Protein AF-A0A2D4KSB0-F1 (afdb_monomer_lite)

Radius of gyration: 18.36 Å; chains: 1; bounding box: 53×26×55 Å

Organism: NCBI:txid1970185

InterPro domains:
  IPR003653 Ulp1 protease family, C-terminal catalytic domain [PF02902] (53-127)
  IPR003653 Ulp1 protease family, C-terminal catalytic domain [PS50600] (39-137)
  IPR038765 Papain-like cysteine peptidase superfamily [SSF54001] (9-127)

Structure (mmCIF, N/CA/C/O backbone):
data_AF-A0A2D4KSB0-F1
#
_entry.id   AF-A0A2D4KSB0-F1
#
loop_
_atom_site.group_PDB
_atom_site.id
_atom_site.type_symbol
_atom_site.label_atom_id
_atom_site.label_alt_id
_atom_site.label_comp_id
_atom_site.label_asym_id
_atom_site.label_entity_id
_atom_site.label_seq_id
_atom_site.pdbx_PDB_ins_code
_atom_site.Cartn_x
_atom_site.Cartn_y
_atom_site.Cartn_z
_atom_site.occupancy
_atom_site.B_iso_or_equiv
_atom_site.auth_seq_id
_atom_site.auth_comp_id
_atom_site.auth_asym_id
_atom_site.auth_atom_id
_atom_site.pdbx_PDB_model_num
ATOM 1 N N . LYS A 1 1 ? -30.222 8.200 -26.144 1.00 36.47 1 LYS A N 1
ATOM 2 C CA . LYS A 1 1 ? -30.115 6.841 -25.567 1.00 36.47 1 LYS A CA 1
ATOM 3 C C . LYS A 1 1 ? -29.189 6.957 -24.369 1.00 36.47 1 LYS A C 1
ATOM 5 O O . LYS A 1 1 ? -28.065 7.374 -24.579 1.00 36.47 1 LYS A O 1
ATOM 10 N N . THR A 1 2 ? -29.773 6.755 -23.184 1.00 39.28 2 THR A N 1
ATOM 11 C CA . THR A 1 2 ? -29.185 6.378 -21.882 1.00 39.28 2 THR A CA 1
ATOM 12 C C . THR A 1 2 ? -27.828 6.965 -21.479 1.00 39.28 2 THR A C 1
ATOM 14 O O . THR A 1 2 ? -26.790 6.558 -21.977 1.00 39.28 2 THR A O 1
ATOM 17 N N . VAL A 1 3 ? -27.938 7.901 -20.533 1.00 47.75 3 VAL A N 1
ATOM 18 C CA . VAL A 1 3 ? -26.995 8.367 -19.504 1.00 47.75 3 VAL A CA 1
ATOM 19 C C . VAL A 1 3 ? -25.973 7.296 -19.098 1.00 47.75 3 VAL A C 1
ATOM 21 O O . VAL A 1 3 ? -26.381 6.275 -18.552 1.00 47.75 3 VAL A O 1
ATOM 24 N N . ASP A 1 4 ? -24.680 7.548 -19.319 1.00 48.62 4 ASP A N 1
ATOM 25 C CA . ASP A 1 4 ? -23.608 6.818 -18.632 1.00 48.62 4 ASP A CA 1
ATOM 26 C C . ASP A 1 4 ? -23.226 7.617 -17.381 1.00 48.62 4 ASP A C 1
ATOM 28 O O . ASP A 1 4 ? -22.921 8.808 -17.439 1.00 48.62 4 ASP A O 1
ATOM 32 N N . SER A 1 5 ? -23.392 6.939 -16.251 1.00 53.69 5 SER A N 1
ATOM 33 C CA . SER A 1 5 ? -23.358 7.397 -14.866 1.00 53.69 5 SER A CA 1
ATOM 34 C C . SER A 1 5 ? -22.075 8.132 -14.485 1.00 53.69 5 SER A C 1
ATOM 36 O O . SER A 1 5 ? -20.982 7.609 -14.689 1.00 53.69 5 SER A O 1
ATOM 38 N N . GLU A 1 6 ? -22.214 9.291 -13.843 1.00 55.53 6 GLU A N 1
ATOM 39 C CA . GLU A 1 6 ? -21.173 9.837 -12.970 1.00 55.53 6 GLU A CA 1
ATOM 40 C C . GLU A 1 6 ? -20.785 8.755 -11.944 1.00 55.53 6 GLU A C 1
ATOM 42 O O . GLU A 1 6 ? -21.666 8.110 -11.375 1.00 55.53 6 GLU A O 1
ATOM 47 N N . ASP A 1 7 ? -19.486 8.505 -11.762 1.00 60.88 7 ASP A N 1
ATOM 48 C CA . ASP A 1 7 ? -18.945 7.488 -10.853 1.00 60.88 7 ASP A CA 1
ATOM 49 C C . ASP A 1 7 ? -19.426 7.718 -9.405 1.00 60.88 7 ASP A C 1
ATOM 51 O O . ASP A 1 7 ? -18.803 8.441 -8.624 1.00 60.88 7 ASP A O 1
ATOM 55 N N . GLU A 1 8 ? -20.547 7.106 -9.022 1.00 84.56 8 GLU A N 1
ATOM 56 C CA . GLU A 1 8 ? -21.019 7.116 -7.640 1.00 84.56 8 GLU A CA 1
ATOM 57 C C . GLU A 1 8 ? -20.120 6.216 -6.781 1.00 84.56 8 GLU A C 1
ATOM 59 O O . GLU A 1 8 ? -19.946 5.022 -7.047 1.00 84.56 8 GLU A O 1
ATOM 64 N N . PHE A 1 9 ? -19.545 6.781 -5.715 1.00 88.81 9 PHE A N 1
ATOM 65 C CA . PHE A 1 9 ? -18.822 5.992 -4.722 1.00 88.81 9 PHE A CA 1
ATOM 66 C C . PHE A 1 9 ? -19.754 4.934 -4.114 1.00 88.81 9 PHE A C 1
ATOM 68 O O . PHE A 1 9 ? -20.880 5.267 -3.735 1.00 88.81 9 PHE A O 1
ATOM 75 N N . PRO A 1 10 ? -19.299 3.676 -3.953 1.00 91.88 10 PRO A N 1
ATOM 76 C CA . PRO A 1 10 ? -20.116 2.656 -3.318 1.00 91.88 10 PRO A CA 1
ATOM 77 C C . PRO A 1 10 ? -20.451 3.086 -1.886 1.00 91.88 10 PRO A C 1
ATOM 79 O O . PRO A 1 10 ? -19.561 3.390 -1.088 1.00 91.88 10 PRO A O 1
ATOM 82 N N . GLY A 1 11 ? -21.745 3.113 -1.569 1.00 92.25 11 GLY A N 1
ATOM 83 C CA . GLY A 1 11 ? -22.217 3.406 -0.222 1.00 92.25 11 GLY A CA 1
ATOM 84 C C . GLY A 1 11 ? -21.744 2.353 0.781 1.00 92.25 11 GLY A C 1
ATOM 85 O O . GLY A 1 11 ? -21.639 1.168 0.461 1.00 92.25 11 GLY A O 1
ATOM 86 N N . ILE A 1 12 ? -21.477 2.782 2.013 1.00 95.19 12 ILE A N 1
ATOM 87 C CA . ILE A 1 12 ? -21.178 1.880 3.129 1.00 95.19 12 ILE A CA 1
ATOM 88 C C . ILE A 1 12 ? -22.511 1.498 3.780 1.00 95.19 12 ILE A C 1
ATOM 90 O O . ILE A 1 12 ? -23.260 2.374 4.207 1.00 95.19 12 ILE A O 1
ATOM 94 N N . THR A 1 13 ? -22.827 0.203 3.838 1.00 96.81 13 THR A N 1
ATOM 95 C CA . THR A 1 13 ? -24.057 -0.273 4.492 1.00 96.81 13 THR A CA 1
ATOM 96 C C . THR A 1 13 ? -23.951 -0.167 6.016 1.00 96.81 13 THR A C 1
ATOM 98 O O . THR A 1 13 ? -22.855 -0.127 6.577 1.00 96.81 13 THR A O 1
ATOM 101 N N . GLU A 1 14 ? -25.086 -0.186 6.719 1.00 96.69 14 GLU A N 1
ATOM 102 C CA . GLU A 1 14 ? -25.104 -0.161 8.191 1.00 96.69 14 GLU A CA 1
ATOM 103 C C . GLU A 1 14 ? -24.322 -1.331 8.818 1.00 96.69 14 GLU A C 1
ATOM 105 O O . GLU A 1 14 ? -23.677 -1.176 9.859 1.00 96.69 14 GLU A O 1
ATOM 110 N N . GLU A 1 15 ? -24.338 -2.497 8.166 1.00 97.12 15 GLU A N 1
ATOM 111 C CA . GLU A 1 15 ? -23.578 -3.680 8.579 1.00 97.12 15 GLU A CA 1
ATOM 112 C C . GLU A 1 15 ? -22.069 -3.441 8.456 1.00 97.12 15 GLU A C 1
ATOM 114 O O . GLU A 1 15 ? -21.333 -3.635 9.428 1.00 97.12 15 GLU A O 1
ATOM 119 N N . MET A 1 16 ? -21.618 -2.917 7.310 1.00 96.75 16 MET A N 1
ATOM 120 C CA . MET A 1 16 ? -20.214 -2.559 7.084 1.00 96.75 16 MET A CA 1
ATOM 121 C C . MET A 1 16 ? -19.748 -1.479 8.067 1.00 96.75 16 MET A C 1
ATOM 123 O O . MET A 1 16 ? -18.665 -1.581 8.645 1.00 96.75 16 MET A O 1
ATOM 127 N N . GLU A 1 17 ? -20.570 -0.457 8.323 1.00 95.81 17 GLU A N 1
ATOM 128 C CA . GLU A 1 17 ? -20.244 0.565 9.318 1.00 95.81 17 GLU A CA 1
ATOM 129 C C . GLU A 1 17 ? -20.070 -0.024 10.718 1.00 95.81 17 GLU A C 1
ATOM 131 O O . GLU A 1 17 ? -19.200 0.416 11.476 1.00 95.81 17 GLU A O 1
ATOM 136 N N . LYS A 1 18 ? -20.909 -0.993 11.094 1.00 96.44 18 LYS A N 1
ATOM 137 C CA . LYS A 1 18 ? -20.826 -1.656 12.395 1.00 96.44 18 LYS A CA 1
ATOM 138 C C . LYS A 1 18 ? -19.517 -2.430 12.526 1.00 96.44 18 LYS A C 1
ATOM 140 O O . LYS A 1 18 ? -18.870 -2.331 13.570 1.00 96.44 18 LYS A O 1
ATOM 145 N N . GLU A 1 19 ? -19.100 -3.141 11.482 1.00 95.94 19 GLU A N 1
ATOM 146 C CA . GLU A 1 19 ? -17.809 -3.836 11.441 1.00 95.94 19 GLU A CA 1
ATOM 147 C C . GLU A 1 19 ? -16.635 -2.861 11.566 1.00 95.94 19 GLU A C 1
ATOM 149 O O . GLU A 1 19 ? -15.796 -3.023 12.457 1.00 95.94 19 GLU A O 1
ATOM 154 N N . ILE A 1 20 ? -16.634 -1.786 10.769 1.00 95.44 20 ILE A N 1
ATOM 155 C CA . ILE A 1 20 ? -15.616 -0.725 10.823 1.00 95.44 20 ILE A CA 1
ATOM 156 C C . ILE A 1 20 ? -15.543 -0.123 12.235 1.00 95.44 20 ILE A C 1
ATOM 158 O O . ILE A 1 20 ? -14.466 -0.009 12.826 1.00 95.44 20 ILE A O 1
ATOM 162 N N . LYS A 1 21 ? -16.691 0.218 12.834 1.00 94.62 21 LYS A N 1
ATOM 163 C CA . LYS A 1 21 ? -16.760 0.765 14.199 1.00 94.62 21 LYS A CA 1
ATOM 164 C C . LYS A 1 21 ? -16.222 -0.222 15.238 1.00 94.62 21 LYS A C 1
ATOM 166 O O . LYS A 1 21 ? -15.609 0.219 16.207 1.00 94.62 21 LYS A O 1
ATOM 171 N N . ASN A 1 22 ? -16.421 -1.527 15.065 1.00 94.25 22 ASN A N 1
ATOM 172 C CA . ASN A 1 22 ? -15.926 -2.540 16.000 1.00 94.25 22 ASN A CA 1
ATOM 173 C C . ASN A 1 22 ? -14.397 -2.678 15.959 1.00 94.25 22 ASN A C 1
ATOM 175 O O . ASN A 1 22 ? -13.761 -2.781 17.012 1.00 94.25 22 ASN A O 1
ATOM 179 N N . VAL A 1 23 ? -13.787 -2.640 14.771 1.00 94.25 23 VAL A N 1
ATOM 180 C CA . VAL A 1 23 ? -12.324 -2.756 14.638 1.00 94.25 23 VAL A CA 1
ATOM 181 C C . VAL A 1 23 ? -11.588 -1.468 15.034 1.00 94.25 23 VAL A C 1
ATOM 183 O O . VAL A 1 23 ? -10.501 -1.530 15.605 1.00 94.25 23 VAL A O 1
ATOM 186 N N . LEU A 1 24 ? -12.211 -0.296 14.847 1.00 93.00 24 LEU A N 1
ATOM 187 C CA . LEU A 1 24 ? -11.634 1.009 15.215 1.00 93.00 24 LEU A CA 1
ATOM 188 C C . LEU A 1 24 ? -11.802 1.394 16.700 1.00 93.00 24 LEU A C 1
ATOM 190 O O . LEU A 1 24 ? -11.300 2.441 17.137 1.00 93.00 24 LEU A O 1
ATOM 194 N N . ARG A 1 25 ? -12.511 0.581 17.491 1.00 90.38 25 ARG A N 1
ATOM 195 C CA . ARG A 1 25 ? -12.573 0.721 18.954 1.00 90.38 25 ARG A CA 1
ATOM 196 C C . ARG A 1 25 ? -11.268 0.267 19.609 1.00 90.38 25 ARG A C 1
ATOM 198 O O . ARG A 1 25 ? -10.499 -0.516 19.050 1.00 90.38 25 ARG A O 1
ATOM 205 N N . SER A 1 26 ? -11.046 0.756 20.827 1.00 89.25 26 SER A N 1
ATOM 206 C CA . SER A 1 26 ? -9.976 0.265 21.695 1.00 89.25 26 SER A CA 1
ATOM 207 C C . SER A 1 26 ? -10.182 -1.223 21.990 1.00 89.25 26 SER A C 1
ATOM 209 O O . SER A 1 26 ? -11.303 -1.657 22.249 1.00 89.25 26 SER A O 1
ATOM 211 N N . GLY A 1 27 ? -9.100 -1.992 21.956 1.00 93.12 27 GLY A N 1
ATOM 212 C CA . GLY A 1 27 ? -9.094 -3.438 22.159 1.00 93.12 27 GLY A CA 1
ATOM 213 C C . GLY A 1 27 ? -7.660 -3.954 22.252 1.00 93.12 27 GLY A C 1
ATOM 214 O O . GLY A 1 27 ? -6.733 -3.155 22.410 1.00 93.12 27 GLY A O 1
ATOM 215 N N . ASN A 1 28 ? -7.475 -5.270 22.136 1.00 96.25 28 ASN A N 1
ATOM 216 C CA . ASN A 1 28 ? -6.142 -5.862 22.080 1.00 96.25 28 ASN A CA 1
ATOM 217 C C . ASN A 1 28 ? -5.421 -5.399 20.804 1.00 96.25 28 ASN A C 1
ATOM 219 O O . ASN A 1 28 ? -5.883 -5.663 19.700 1.00 96.25 28 ASN A O 1
ATOM 223 N N . GLN A 1 29 ? -4.310 -4.685 20.963 1.00 96.44 29 GLN A N 1
ATOM 224 C CA . GLN A 1 29 ? -3.589 -4.053 19.856 1.00 96.44 29 GLN A CA 1
ATOM 225 C C . GLN A 1 29 ? -2.890 -5.070 18.946 1.00 96.44 29 GLN A C 1
ATOM 227 O O . GLN A 1 29 ? -2.772 -4.814 17.750 1.00 96.44 29 GLN A O 1
ATOM 232 N N . ASP A 1 30 ? -2.522 -6.231 19.491 1.00 96.69 30 ASP A N 1
ATOM 233 C CA . ASP A 1 30 ? -1.834 -7.309 18.771 1.00 96.69 30 ASP A CA 1
ATOM 234 C C . ASP A 1 30 ? -2.811 -8.341 18.177 1.00 96.69 30 ASP A C 1
ATOM 236 O O . ASP A 1 30 ? -2.406 -9.364 17.629 1.00 96.69 30 ASP A O 1
ATOM 240 N N . GLU A 1 31 ? -4.120 -8.099 18.295 1.00 97.50 31 GLU A N 1
ATOM 241 C CA . GLU A 1 31 ? -5.143 -8.926 17.661 1.00 97.50 31 GLU A CA 1
ATOM 242 C C . GLU A 1 31 ? -5.002 -8.867 16.138 1.00 97.50 31 GLU A C 1
ATOM 244 O O . GLU A 1 31 ? -5.077 -7.790 15.543 1.00 97.50 31 GLU A O 1
ATOM 249 N N . VAL A 1 32 ? -4.825 -10.030 15.509 1.00 97.75 32 VAL A N 1
ATOM 250 C CA . VAL A 1 32 ? -4.769 -10.165 14.051 1.00 97.75 32 VAL A CA 1
ATOM 251 C C . VAL A 1 32 ? -6.180 -10.063 13.481 1.00 97.75 32 VAL A C 1
ATOM 253 O O . VAL A 1 32 ? -7.035 -10.892 13.783 1.00 97.75 32 VAL A O 1
ATOM 256 N N . LEU A 1 33 ? -6.413 -9.052 12.645 1.00 97.31 33 LEU A N 1
ATOM 257 C CA . LEU A 1 33 ? -7.703 -8.798 11.998 1.00 97.31 33 LEU A CA 1
ATOM 258 C C . LEU A 1 33 ? -7.742 -9.310 10.555 1.00 97.31 33 LEU A C 1
ATOM 260 O O . LEU A 1 33 ? -8.810 -9.641 10.050 1.00 97.31 33 LEU A O 1
ATOM 264 N N . SER A 1 34 ? -6.591 -9.369 9.882 1.00 97.69 34 SER A N 1
ATOM 265 C CA . SER A 1 34 ? -6.477 -9.896 8.522 1.00 97.69 34 SER A CA 1
ATOM 266 C C . SER A 1 34 ? -5.072 -10.433 8.263 1.00 97.69 34 SER A C 1
ATOM 268 O O . SER A 1 34 ? -4.084 -9.817 8.657 1.00 97.69 34 SER A O 1
ATOM 270 N N . GLU A 1 35 ? -4.976 -11.558 7.559 1.00 98.12 35 GLU A N 1
ATOM 271 C CA . GLU A 1 35 ? -3.712 -12.141 7.114 1.00 98.12 35 GLU A CA 1
ATOM 272 C C . GLU A 1 35 ? -3.818 -12.524 5.635 1.00 98.12 35 GLU A C 1
ATOM 274 O O . GLU A 1 35 ? -4.651 -13.337 5.238 1.00 98.12 35 GLU A O 1
ATOM 279 N N . ALA A 1 36 ? -2.987 -11.904 4.801 1.00 97.44 36 ALA A N 1
ATOM 280 C CA . ALA A 1 36 ? -2.923 -12.164 3.366 1.00 97.44 36 ALA A CA 1
ATOM 281 C C . ALA A 1 36 ? -1.573 -11.698 2.820 1.00 97.44 36 ALA A C 1
ATOM 283 O O . ALA A 1 36 ? -0.893 -10.888 3.435 1.00 97.44 36 ALA A O 1
ATOM 284 N N . PHE A 1 37 ? -1.156 -12.203 1.656 1.00 96.12 37 PHE A N 1
ATOM 285 C CA . PHE A 1 37 ? 0.098 -11.784 1.001 1.00 96.12 37 PHE A CA 1
ATOM 286 C C . PHE A 1 37 ? 1.369 -11.970 1.858 1.00 96.12 37 PHE A C 1
ATOM 288 O O . PHE A 1 37 ? 2.408 -11.387 1.557 1.00 96.12 37 PHE A O 1
ATOM 295 N N . ARG A 1 38 ? 1.303 -12.822 2.898 1.00 95.62 38 ARG A N 1
ATOM 296 C CA . ARG A 1 38 ? 2.329 -12.976 3.954 1.00 95.62 38 ARG A CA 1
ATOM 297 C C . ARG A 1 38 ? 2.556 -11.707 4.784 1.00 95.62 38 ARG A C 1
ATOM 299 O O . ARG A 1 38 ? 3.639 -11.515 5.328 1.00 95.62 38 ARG A O 1
ATOM 306 N N . LEU A 1 39 ? 1.538 -10.860 4.841 1.00 96.56 39 LEU A N 1
ATOM 307 C CA . LEU A 1 39 ? 1.429 -9.703 5.708 1.00 96.56 39 LEU A CA 1
ATOM 308 C C . LEU A 1 39 ? 0.328 -9.972 6.729 1.00 96.56 39 LEU A C 1
ATOM 310 O O . LEU A 1 39 ? -0.678 -10.624 6.428 1.00 96.56 39 LEU A O 1
ATOM 314 N N . THR A 1 40 ? 0.522 -9.429 7.920 1.00 98.19 40 THR A N 1
ATOM 315 C CA . THR A 1 40 ? -0.405 -9.558 9.037 1.00 98.19 40 THR A CA 1
ATOM 316 C C . THR A 1 40 ? -0.841 -8.158 9.426 1.00 98.19 40 THR A C 1
ATOM 318 O O . THR A 1 40 ? -0.009 -7.322 9.754 1.00 98.19 40 THR A O 1
ATOM 321 N N . ILE A 1 41 ? -2.145 -7.909 9.384 1.00 98.31 41 ILE A N 1
ATOM 322 C CA . ILE A 1 41 ? -2.745 -6.648 9.804 1.00 98.31 41 ILE A CA 1
ATOM 323 C C . ILE A 1 41 ? -3.342 -6.834 11.186 1.00 98.31 41 ILE A C 1
ATOM 325 O O . ILE A 1 41 ? -4.285 -7.608 11.385 1.00 98.31 41 ILE A O 1
ATOM 329 N N . THR A 1 42 ? -2.787 -6.103 12.142 1.00 98.19 42 THR A N 1
ATOM 330 C CA . THR A 1 42 ? -3.257 -6.082 13.522 1.00 98.19 42 THR A CA 1
ATOM 331 C C . THR A 1 42 ? -4.267 -4.962 13.753 1.00 98.19 42 THR A C 1
ATOM 333 O O . THR A 1 42 ? -4.426 -4.039 12.945 1.00 98.19 42 THR A O 1
ATOM 336 N N . ARG A 1 43 ? -4.941 -4.994 14.906 1.00 97.25 43 ARG A N 1
ATOM 337 C CA . ARG A 1 43 ? -5.787 -3.884 15.359 1.00 97.25 43 ARG A CA 1
ATOM 338 C C . ARG A 1 43 ? -5.016 -2.569 15.431 1.00 97.25 43 ARG A C 1
ATOM 340 O O . ARG A 1 43 ? -5.562 -1.539 15.037 1.00 97.25 43 ARG A O 1
ATOM 347 N N . LYS A 1 44 ? -3.760 -2.596 15.882 1.00 97.44 44 LYS A N 1
ATOM 348 C CA . LYS A 1 44 ? -2.889 -1.414 15.913 1.00 97.44 44 LYS A CA 1
ATOM 349 C C . LYS A 1 44 ? -2.703 -0.804 14.525 1.00 97.44 44 LYS A C 1
ATOM 351 O O . LYS A 1 44 ? -2.794 0.414 14.382 1.00 97.44 44 LYS A O 1
ATOM 356 N N . ASP A 1 45 ? -2.492 -1.640 13.513 1.00 97.94 45 ASP A N 1
ATOM 357 C CA . ASP A 1 45 ? -2.320 -1.188 12.130 1.00 97.94 45 ASP A CA 1
ATOM 358 C C . ASP A 1 45 ? -3.615 -0.565 11.602 1.00 97.94 45 ASP A C 1
ATOM 360 O O . ASP A 1 45 ? -3.603 0.560 11.104 1.00 97.94 45 ASP A O 1
ATOM 364 N N . ILE A 1 46 ? -4.761 -1.228 11.800 1.00 97.25 46 ILE A N 1
ATOM 365 C CA . ILE A 1 46 ? -6.077 -0.703 11.394 1.00 97.25 46 ILE A CA 1
ATOM 366 C C . ILE A 1 46 ? -6.408 0.620 12.091 1.00 97.25 46 ILE A C 1
ATOM 368 O O . ILE A 1 46 ? -6.993 1.511 11.478 1.00 97.25 46 ILE A O 1
ATOM 372 N N . GLN A 1 47 ? -6.000 0.810 13.347 1.00 96.44 47 GLN A N 1
ATOM 373 C CA . GLN A 1 47 ? -6.207 2.078 14.053 1.00 96.44 47 GLN A CA 1
ATOM 374 C C . GLN A 1 47 ? -5.471 3.263 13.405 1.00 96.44 47 GLN A C 1
ATOM 376 O O . GLN A 1 47 ? -5.861 4.411 13.640 1.00 96.44 47 GLN A O 1
ATOM 381 N N . THR A 1 48 ? -4.474 3.031 12.544 1.00 96.69 48 THR A N 1
ATOM 382 C CA . THR A 1 48 ? -3.839 4.107 11.763 1.00 96.69 48 THR A CA 1
ATOM 383 C C . THR A 1 48 ? -4.759 4.697 10.689 1.00 96.69 48 THR A C 1
ATOM 385 O O . THR A 1 48 ? -4.578 5.850 10.318 1.00 96.69 48 THR A O 1
ATOM 388 N N . LEU A 1 49 ? -5.806 3.975 10.264 1.00 95.69 49 LEU A N 1
ATOM 389 C CA . LEU A 1 49 ? -6.852 4.480 9.358 1.00 95.6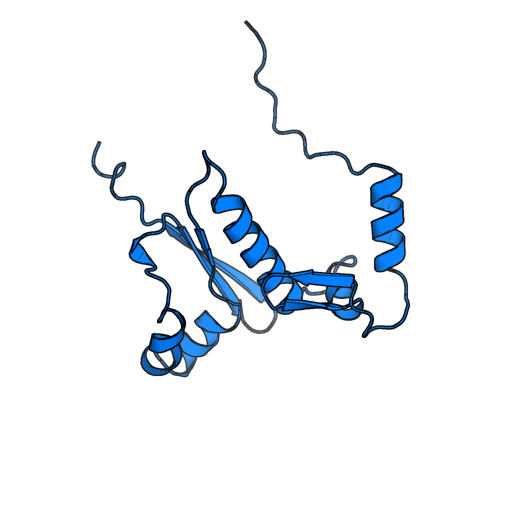9 49 LEU A CA 1
ATOM 390 C C . LEU A 1 49 ? -7.869 5.393 10.063 1.00 95.69 49 LEU A C 1
ATOM 392 O O . LEU A 1 49 ? -8.750 5.968 9.425 1.00 95.69 49 LEU A O 1
ATOM 396 N N . LYS A 1 50 ? -7.803 5.506 11.394 1.00 93.50 50 LYS A N 1
ATOM 397 C CA . LYS A 1 50 ? -8.774 6.273 12.172 1.00 93.50 50 LYS A CA 1
ATOM 398 C C . LYS A 1 50 ? -8.531 7.780 12.033 1.00 93.50 50 LYS A C 1
ATOM 400 O O . LYS A 1 50 ? -7.503 8.294 12.466 1.00 93.50 50 LYS A O 1
ATOM 405 N N . HIS A 1 51 ? -9.543 8.506 11.561 1.00 91.50 51 HIS A N 1
ATOM 406 C CA . HIS A 1 51 ? -9.560 9.973 11.487 1.00 91.50 51 HIS A CA 1
ATOM 407 C C . HIS A 1 51 ? -8.350 10.560 10.734 1.00 91.50 51 HIS A C 1
ATOM 409 O O . HIS A 1 51 ? -8.235 10.378 9.530 1.00 91.50 51 HIS A O 1
ATOM 415 N N . LEU A 1 52 ? -7.485 11.297 11.440 1.00 92.06 52 LEU A N 1
ATOM 416 C CA . LEU A 1 52 ? -6.317 12.008 10.910 1.00 92.06 52 LEU A CA 1
ATOM 417 C C . LEU A 1 52 ? -5.000 11.347 11.348 1.00 92.06 52 LEU A C 1
ATOM 419 O O . LEU A 1 52 ? -3.946 11.985 11.333 1.00 92.06 52 LEU A O 1
ATOM 423 N N . ASN A 1 53 ? -5.063 10.085 11.784 1.00 94.12 53 ASN A N 1
ATOM 424 C CA . ASN A 1 53 ? -3.872 9.311 12.100 1.00 94.12 53 ASN A CA 1
ATOM 425 C C . ASN A 1 53 ? -3.031 9.092 10.839 1.00 94.12 53 ASN A C 1
ATOM 427 O O . ASN A 1 53 ? -3.534 9.051 9.716 1.00 94.12 53 ASN A O 1
ATOM 431 N N . TRP A 1 54 ? -1.722 8.961 11.029 1.00 94.44 54 TRP A N 1
ATOM 432 C CA . TRP A 1 54 ? -0.821 8.665 9.925 1.00 94.44 54 TRP A CA 1
ATOM 433 C C . TRP A 1 54 ? -0.800 7.171 9.668 1.00 94.44 54 TRP A C 1
ATOM 435 O O . TRP A 1 54 ? -0.535 6.388 10.581 1.00 94.44 54 TRP A O 1
ATOM 445 N N . LEU A 1 55 ? -1.046 6.803 8.413 1.00 95.94 55 LEU A N 1
ATOM 446 C CA . LEU A 1 55 ? -0.946 5.425 7.960 1.00 95.94 55 LEU A CA 1
ATOM 447 C C . LEU A 1 55 ? 0.472 4.909 8.152 1.00 95.94 55 LEU A C 1
ATOM 449 O O . LEU A 1 55 ? 1.446 5.592 7.814 1.00 95.94 55 LEU A O 1
ATOM 453 N N . ASN A 1 56 ? 0.560 3.684 8.656 1.00 96.81 56 ASN A N 1
ATOM 454 C CA . ASN A 1 56 ? 1.818 2.970 8.713 1.00 96.81 56 ASN A CA 1
ATOM 455 C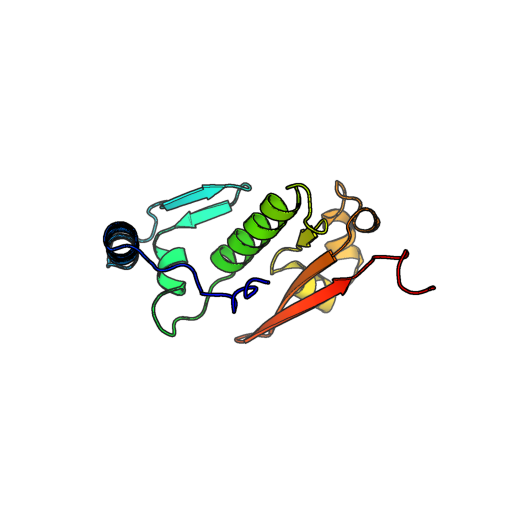 C . ASN A 1 56 ? 2.075 2.174 7.428 1.00 96.81 56 ASN A C 1
ATOM 457 O O . ASN A 1 56 ? 1.231 2.018 6.540 1.00 96.81 56 ASN A O 1
ATOM 461 N N . ASP A 1 57 ? 3.294 1.669 7.356 1.00 97.44 57 ASP A N 1
ATOM 462 C CA . ASP A 1 57 ? 3.815 0.866 6.266 1.00 97.44 57 ASP A CA 1
ATOM 463 C C . ASP A 1 57 ? 3.032 -0.437 6.059 1.00 97.44 57 ASP A C 1
ATOM 465 O O . ASP A 1 57 ? 2.822 -0.809 4.906 1.00 97.44 57 ASP A O 1
ATOM 469 N N . GLU A 1 58 ? 2.541 -1.091 7.117 1.00 98.06 58 GLU A N 1
ATOM 470 C CA . GLU A 1 58 ? 1.745 -2.323 7.000 1.00 98.06 58 GLU A CA 1
ATOM 471 C C . GLU A 1 58 ? 0.444 -2.096 6.221 1.00 98.06 58 GLU A C 1
ATOM 473 O O . GLU A 1 58 ? 0.180 -2.804 5.248 1.00 98.06 58 GLU A O 1
ATOM 478 N N . ILE A 1 59 ? -0.326 -1.053 6.556 1.00 98.19 59 ILE A N 1
ATOM 479 C CA . ILE A 1 59 ? -1.573 -0.729 5.845 1.00 98.19 59 ILE A CA 1
ATOM 480 C C . ILE A 1 59 ? -1.315 -0.398 4.372 1.00 98.19 59 ILE A C 1
ATOM 482 O O . ILE A 1 59 ? -2.023 -0.890 3.489 1.00 98.19 59 ILE A O 1
ATOM 486 N N . ILE A 1 60 ? -0.284 0.401 4.084 1.00 98.31 60 ILE A N 1
ATOM 487 C CA . ILE A 1 60 ? 0.054 0.774 2.705 1.00 98.31 60 ILE A CA 1
ATOM 488 C C . ILE A 1 60 ? 0.516 -0.454 1.919 1.00 98.31 60 ILE A C 1
ATOM 490 O O . ILE A 1 60 ? 0.026 -0.688 0.815 1.00 98.31 60 ILE A O 1
ATOM 494 N N . ASN A 1 61 ? 1.417 -1.268 2.476 1.00 98.50 61 ASN A N 1
ATOM 495 C CA . ASN A 1 61 ? 1.896 -2.489 1.827 1.00 98.50 61 ASN A CA 1
ATOM 496 C C . ASN A 1 61 ? 0.749 -3.470 1.563 1.00 98.50 61 ASN A C 1
ATOM 498 O O . ASN A 1 61 ? 0.683 -4.061 0.483 1.00 98.50 61 ASN A O 1
ATOM 502 N N . PHE A 1 62 ? -0.175 -3.621 2.510 1.00 98.62 62 PHE A N 1
ATOM 503 C CA . PHE A 1 62 ? -1.330 -4.496 2.353 1.00 98.62 62 PHE A CA 1
ATOM 504 C C . PHE A 1 62 ? -2.252 -4.015 1.231 1.00 98.62 62 PHE A C 1
ATOM 506 O O . PHE A 1 62 ? -2.585 -4.790 0.334 1.00 98.62 62 PHE A O 1
ATOM 513 N N . TYR A 1 63 ? -2.588 -2.722 1.208 1.00 98.62 63 TYR A N 1
ATOM 514 C CA . TYR A 1 63 ? -3.427 -2.154 0.153 1.00 98.62 63 TYR A CA 1
ATOM 515 C C . TYR A 1 63 ? -2.762 -2.231 -1.231 1.00 98.62 63 TYR A C 1
ATOM 517 O O . TYR A 1 63 ? -3.408 -2.580 -2.217 1.00 98.62 63 TYR A O 1
ATOM 525 N N . MET A 1 64 ? -1.450 -1.996 -1.319 1.00 98.50 64 MET A N 1
ATOM 526 C CA . MET A 1 64 ? -0.694 -2.163 -2.566 1.00 98.50 64 MET A CA 1
ATOM 527 C C . MET A 1 64 ? -0.749 -3.610 -3.083 1.00 98.50 64 MET A C 1
ATOM 529 O O . MET A 1 64 ? -0.921 -3.826 -4.283 1.00 98.50 64 MET A O 1
ATOM 533 N N . ASN A 1 65 ? -0.690 -4.608 -2.194 1.00 98.38 65 ASN A N 1
ATOM 534 C CA . ASN A 1 65 ? -0.879 -6.009 -2.580 1.00 98.38 65 ASN A CA 1
ATOM 535 C C . ASN A 1 65 ? -2.325 -6.316 -3.008 1.00 98.38 65 ASN A C 1
ATOM 537 O O . ASN A 1 65 ? -2.519 -7.081 -3.950 1.00 98.38 65 ASN A O 1
ATOM 541 N N . MET A 1 66 ? -3.339 -5.685 -2.403 1.00 98.50 66 MET A N 1
ATOM 542 C CA . MET A 1 66 ? -4.726 -5.794 -2.883 1.00 98.50 66 MET A CA 1
ATOM 543 C C . MET A 1 66 ? -4.877 -5.256 -4.314 1.00 98.50 66 MET A C 1
ATOM 545 O O . MET A 1 66 ? -5.567 -5.869 -5.129 1.00 98.50 66 MET A O 1
ATOM 549 N N . LEU A 1 67 ? -4.204 -4.148 -4.651 1.00 98.12 67 LEU A N 1
ATOM 550 C CA . LEU A 1 67 ? -4.181 -3.618 -6.019 1.00 98.12 67 LEU A CA 1
ATOM 551 C C . LEU A 1 67 ? -3.501 -4.588 -6.993 1.00 98.12 67 LEU A C 1
ATOM 553 O O . LEU A 1 67 ? -4.019 -4.806 -8.090 1.00 98.12 67 LEU A O 1
ATOM 557 N N . MET A 1 68 ? -2.385 -5.205 -6.588 1.00 97.69 68 MET A N 1
ATOM 558 C CA . MET A 1 68 ? -1.728 -6.254 -7.374 1.00 97.69 68 MET A CA 1
ATOM 559 C C . MET A 1 68 ? -2.645 -7.465 -7.585 1.00 97.69 68 MET A C 1
ATOM 561 O O . MET A 1 68 ? -2.728 -7.974 -8.700 1.00 97.69 68 MET A O 1
ATOM 565 N N . GLU A 1 69 ? -3.370 -7.915 -6.559 1.00 98.12 69 GLU A N 1
ATOM 566 C CA . GLU A 1 69 ? -4.306 -9.039 -6.683 1.00 98.12 69 GLU A CA 1
ATOM 567 C C . GLU A 1 69 ? -5.468 -8.704 -7.623 1.00 98.12 69 GLU A C 1
ATOM 569 O O . GLU A 1 69 ? -5.780 -9.480 -8.525 1.00 98.12 69 GLU A O 1
ATOM 574 N N . ARG A 1 70 ? -6.051 -7.505 -7.486 1.00 97.62 70 ARG A N 1
ATOM 575 C CA . ARG A 1 70 ? -7.100 -7.009 -8.388 1.00 97.62 70 ARG A CA 1
ATOM 576 C C . ARG A 1 70 ? -6.622 -6.944 -9.839 1.00 97.62 70 ARG A C 1
ATOM 578 O O . ARG A 1 70 ? -7.386 -7.287 -10.733 1.00 97.62 70 ARG A O 1
ATOM 585 N N . SER A 1 71 ? -5.366 -6.558 -10.077 1.00 96.69 71 SER A N 1
ATOM 586 C CA . SER A 1 71 ? -4.794 -6.440 -11.429 1.00 96.69 71 SER A CA 1
ATOM 587 C C . SER A 1 71 ? -4.749 -7.755 -12.218 1.00 96.69 71 SER A C 1
ATOM 589 O O . SER A 1 71 ? -4.613 -7.737 -13.435 1.00 96.69 71 SER A O 1
ATOM 591 N N . LYS A 1 72 ? -4.898 -8.905 -11.546 1.00 95.31 72 LYS A N 1
ATOM 592 C CA . LYS A 1 72 ? -4.982 -10.220 -12.199 1.00 95.31 72 LYS A CA 1
ATOM 593 C C . LYS A 1 72 ? -6.344 -10.478 -12.853 1.00 95.31 72 LYS A C 1
ATOM 595 O O . LYS A 1 72 ? -6.480 -11.430 -13.622 1.00 95.31 72 LYS A O 1
ATOM 600 N N . GLN A 1 73 ? -7.366 -9.687 -12.525 1.00 95.38 73 GLN A N 1
ATOM 601 C CA . GLN A 1 73 ? -8.686 -9.797 -13.140 1.00 95.38 73 GLN A CA 1
ATOM 602 C C . GLN A 1 73 ? -8.646 -9.286 -14.586 1.00 95.38 73 GLN A C 1
ATOM 604 O O . GLN A 1 73 ? -7.955 -8.319 -14.904 1.00 95.38 73 GLN A O 1
ATOM 609 N N . LYS A 1 74 ? -9.411 -9.925 -15.478 1.00 90.94 74 LYS A N 1
ATOM 610 C CA . LYS A 1 74 ? -9.483 -9.513 -16.887 1.00 90.94 74 LYS A CA 1
ATOM 611 C C . LYS A 1 74 ? -10.012 -8.081 -17.002 1.00 90.94 74 LYS A C 1
ATOM 613 O O . LYS A 1 74 ? -10.986 -7.734 -16.344 1.00 90.94 74 LYS A O 1
ATOM 618 N N . GLY A 1 75 ? -9.402 -7.293 -17.886 1.00 91.12 75 GLY A N 1
ATOM 619 C CA . GLY A 1 75 ? -9.805 -5.910 -18.157 1.00 91.12 75 GLY A CA 1
ATOM 620 C C . GLY A 1 75 ? -9.065 -4.852 -17.334 1.00 91.12 75 GLY A C 1
ATOM 621 O O . GLY A 1 75 ? -9.243 -3.670 -17.605 1.00 91.12 75 GLY A O 1
ATOM 622 N N . PHE A 1 76 ? -8.211 -5.247 -16.385 1.00 93.56 76 PHE A N 1
ATOM 623 C CA . PHE A 1 76 ? -7.321 -4.327 -15.673 1.00 93.56 76 PHE A CA 1
ATOM 624 C C . PHE A 1 76 ? -5.888 -4.390 -16.221 1.00 93.56 76 PHE A C 1
ATOM 626 O O . PHE A 1 76 ? -5.458 -5.461 -16.657 1.00 93.56 76 PHE A O 1
ATOM 633 N N . PRO A 1 77 ? -5.129 -3.276 -16.170 1.00 95.25 77 PRO A N 1
ATOM 634 C CA . PRO A 1 77 ? -3.694 -3.308 -16.420 1.00 95.25 77 PRO A CA 1
ATOM 635 C C . PRO A 1 77 ? -2.999 -4.129 -15.335 1.00 95.25 77 PRO A C 1
ATOM 637 O O . PRO A 1 77 ? -3.355 -4.032 -14.159 1.00 95.25 77 PRO A O 1
ATOM 640 N N . THR A 1 78 ? -1.998 -4.912 -15.719 1.00 95.88 78 THR A N 1
ATOM 641 C CA . THR A 1 78 ? -1.188 -5.708 -14.794 1.00 95.88 78 THR A CA 1
ATOM 642 C C . THR A 1 78 ? -0.301 -4.806 -13.936 1.00 95.88 78 THR A C 1
ATOM 644 O O . THR A 1 78 ? 0.317 -3.857 -14.420 1.00 95.88 78 THR A O 1
ATOM 647 N N . VAL A 1 79 ? -0.234 -5.083 -12.631 1.00 97.31 79 VAL A N 1
ATOM 648 C CA . VAL A 1 79 ? 0.456 -4.215 -11.667 1.00 97.31 79 VAL A CA 1
ATOM 649 C C . VAL A 1 79 ? 1.514 -4.988 -10.893 1.00 97.31 79 VAL A C 1
ATOM 651 O O . VAL A 1 79 ? 1.250 -6.057 -10.342 1.00 97.31 79 VAL A O 1
ATOM 654 N N . HIS A 1 80 ? 2.690 -4.383 -10.746 1.00 97.81 80 HIS A N 1
ATOM 655 C CA . HIS A 1 80 ? 3.636 -4.729 -9.692 1.00 97.81 80 HIS A CA 1
ATOM 656 C C . HIS A 1 80 ? 3.813 -3.545 -8.744 1.00 97.81 80 HIS A C 1
ATOM 658 O O . HIS A 1 80 ? 4.153 -2.444 -9.169 1.00 97.81 80 HIS A O 1
ATOM 664 N N . ALA A 1 81 ? 3.614 -3.767 -7.448 1.00 98.31 81 ALA A N 1
ATOM 665 C CA . ALA A 1 81 ? 3.900 -2.776 -6.426 1.00 98.31 81 ALA A CA 1
ATOM 666 C C . ALA A 1 81 ? 5.128 -3.189 -5.614 1.00 98.31 81 ALA A C 1
ATOM 668 O O . ALA A 1 81 ? 5.242 -4.323 -5.146 1.00 98.31 81 ALA A O 1
ATOM 669 N N . PHE A 1 82 ? 6.045 -2.246 -5.427 1.00 98.44 82 PHE A N 1
ATOM 670 C CA . PHE A 1 82 ? 7.127 -2.396 -4.467 1.00 98.44 82 PHE A CA 1
ATOM 671 C C . PHE A 1 82 ? 6.617 -2.117 -3.052 1.00 98.44 82 PHE A C 1
ATOM 673 O O . PHE A 1 82 ? 5.686 -1.336 -2.859 1.00 98.44 82 PHE A O 1
ATOM 680 N N . ASN A 1 83 ? 7.258 -2.715 -2.046 1.00 97.81 83 ASN A N 1
ATOM 681 C CA . ASN A 1 83 ? 6.970 -2.351 -0.661 1.00 97.81 83 ASN A CA 1
ATOM 682 C C . ASN A 1 83 ? 7.503 -0.940 -0.333 1.00 97.81 83 ASN A C 1
ATOM 684 O O . ASN A 1 83 ? 8.396 -0.414 -1.006 1.00 97.81 83 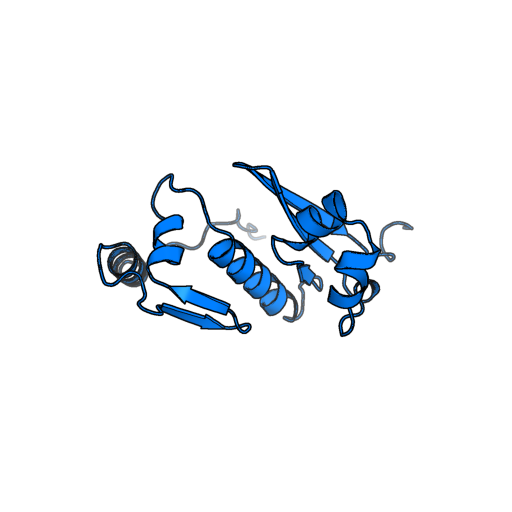ASN A O 1
ATOM 688 N N . THR A 1 84 ? 6.990 -0.353 0.743 1.00 98.12 84 THR A N 1
ATOM 689 C CA . THR A 1 84 ? 7.319 1.003 1.221 1.00 98.12 84 THR A CA 1
ATOM 690 C C . THR A 1 84 ? 8.802 1.234 1.539 1.00 98.12 84 THR A C 1
ATOM 692 O O . THR A 1 84 ? 9.258 2.378 1.576 1.00 98.12 84 THR A O 1
ATOM 695 N N . PHE A 1 85 ? 9.593 0.174 1.730 1.00 97.75 85 PHE A N 1
ATOM 696 C CA . PHE A 1 85 ? 11.024 0.261 2.033 1.00 97.75 85 PHE A CA 1
ATOM 697 C C . PHE A 1 85 ? 11.912 0.290 0.787 1.00 97.75 85 PHE A C 1
ATOM 699 O O . PHE A 1 85 ? 13.081 0.676 0.881 1.00 97.75 85 PHE A O 1
ATOM 706 N N . PHE A 1 86 ? 11.388 -0.113 -0.375 1.00 98.38 86 PHE A N 1
ATOM 707 C CA . PHE A 1 86 ? 12.169 -0.257 -1.603 1.00 98.38 86 PHE A CA 1
ATOM 708 C C . PHE A 1 86 ? 12.862 1.046 -2.000 1.00 98.38 86 PHE A C 1
ATOM 710 O O . PHE A 1 86 ? 14.086 1.070 -2.151 1.00 98.38 86 PHE A O 1
ATOM 717 N N . PHE A 1 87 ? 12.103 2.139 -2.123 1.00 97.94 87 PHE A N 1
ATOM 718 C CA . PHE A 1 87 ? 12.654 3.419 -2.562 1.00 97.94 87 PHE A CA 1
ATOM 719 C C . PHE A 1 87 ? 13.690 3.957 -1.573 1.00 97.94 87 PHE A C 1
ATOM 721 O O . PHE A 1 87 ? 14.783 4.355 -1.974 1.00 97.94 87 PHE A O 1
ATOM 728 N N . THR A 1 88 ? 13.389 3.920 -0.274 1.00 97.06 88 THR A N 1
ATOM 729 C CA . THR A 1 88 ? 14.316 4.380 0.768 1.00 97.06 88 THR A CA 1
ATOM 730 C C . THR A 1 88 ? 15.620 3.590 0.729 1.00 97.06 88 THR A C 1
ATOM 732 O O . THR A 1 88 ? 16.704 4.174 0.813 1.00 97.06 88 THR A O 1
ATOM 735 N N . LYS A 1 89 ? 15.547 2.266 0.538 1.00 98.19 89 LYS A N 1
ATOM 736 C CA . LYS A 1 89 ? 16.738 1.418 0.439 1.00 98.19 89 LYS A CA 1
ATOM 737 C C . LYS A 1 89 ? 17.528 1.691 -0.838 1.00 98.19 89 LYS A C 1
ATOM 739 O O . LYS A 1 89 ? 18.752 1.786 -0.774 1.00 98.19 89 LYS A O 1
ATOM 744 N N . LEU A 1 90 ? 16.846 1.878 -1.967 1.00 98.00 90 LEU A N 1
ATOM 745 C CA . LEU A 1 90 ? 17.465 2.241 -3.239 1.00 98.00 90 LEU A CA 1
ATOM 746 C C . LEU A 1 90 ? 18.186 3.594 -3.144 1.00 98.00 90 LEU A C 1
ATOM 748 O O . LEU A 1 90 ? 19.342 3.699 -3.545 1.00 98.00 90 LEU A O 1
ATOM 752 N N . LYS A 1 91 ? 17.538 4.610 -2.565 1.00 96.94 91 LYS A N 1
ATOM 753 C CA . LYS A 1 91 ? 18.098 5.958 -2.396 1.00 96.94 91 LYS A CA 1
ATOM 754 C C . LYS A 1 91 ? 19.324 5.976 -1.480 1.00 96.94 91 LYS A C 1
ATOM 756 O O . LYS A 1 91 ? 20.277 6.693 -1.759 1.00 96.94 91 LYS A O 1
ATOM 761 N N . THR A 1 92 ? 19.296 5.221 -0.381 1.00 97.56 92 THR A N 1
ATOM 762 C CA . THR A 1 92 ? 20.345 5.274 0.658 1.00 97.56 92 THR A CA 1
ATOM 763 C C . THR A 1 92 ? 21.511 4.319 0.412 1.00 97.56 92 THR A C 1
ATOM 765 O O . THR A 1 92 ? 22.636 4.639 0.778 1.00 97.56 92 THR A O 1
ATOM 768 N N . ALA A 1 93 ? 21.263 3.153 -0.194 1.00 97.94 93 ALA A N 1
ATOM 769 C CA . ALA A 1 93 ? 22.261 2.092 -0.368 1.00 97.94 93 ALA A CA 1
ATOM 770 C C . ALA A 1 93 ? 22.511 1.705 -1.840 1.00 97.94 93 ALA A C 1
ATOM 772 O O . ALA A 1 93 ? 23.305 0.803 -2.116 1.00 97.94 93 ALA A O 1
ATOM 773 N N . GLY A 1 94 ? 21.847 2.373 -2.786 1.00 98.12 94 GLY A N 1
ATOM 774 C CA . GLY A 1 94 ? 22.002 2.146 -4.220 1.00 98.12 94 GLY A CA 1
ATOM 775 C C . GLY A 1 94 ? 21.370 0.846 -4.729 1.00 98.12 94 GLY A C 1
ATOM 776 O O . GLY A 1 94 ? 20.876 -0.002 -3.981 1.00 98.12 94 GLY A O 1
ATOM 777 N N . TYR A 1 95 ? 21.421 0.666 -6.051 1.00 98.00 95 TYR A N 1
ATOM 778 C CA . TYR A 1 95 ? 20.864 -0.501 -6.745 1.00 98.00 95 TYR A CA 1
ATOM 779 C C . TYR A 1 95 ? 21.356 -1.868 -6.215 1.00 98.00 95 TYR A C 1
ATOM 781 O O . TYR A 1 95 ? 20.526 -2.773 -6.065 1.00 98.00 95 TYR A O 1
ATOM 789 N N . PRO A 1 96 ? 22.647 -2.070 -5.862 1.00 98.06 96 PRO A N 1
ATOM 790 C CA . PRO A 1 96 ? 23.119 -3.369 -5.382 1.00 98.06 96 PRO A CA 1
ATOM 791 C C . PRO A 1 96 ? 22.375 -3.907 -4.153 1.00 98.06 96 PRO A C 1
ATOM 793 O O . PRO A 1 96 ? 22.276 -5.127 -4.005 1.00 98.06 96 PRO A O 1
ATOM 796 N N . ALA A 1 97 ? 21.833 -3.025 -3.304 1.00 98.06 97 ALA A N 1
ATOM 797 C CA . ALA A 1 97 ? 21.083 -3.394 -2.106 1.00 98.06 97 ALA A CA 1
ATOM 798 C C . ALA A 1 97 ? 19.666 -3.915 -2.406 1.00 98.06 97 ALA A C 1
ATOM 800 O O . ALA A 1 97 ? 19.121 -4.691 -1.620 1.00 98.06 97 ALA A O 1
ATOM 801 N N . VAL A 1 98 ? 19.083 -3.524 -3.545 1.00 98.00 98 VAL A N 1
ATOM 802 C CA . VAL A 1 98 ? 17.706 -3.878 -3.930 1.00 98.00 98 VAL A CA 1
ATOM 803 C C . VAL A 1 98 ? 17.625 -4.825 -5.129 1.00 98.00 98 VAL A C 1
ATOM 805 O O . VAL A 1 98 ? 16.574 -5.407 -5.367 1.00 98.00 98 VAL A O 1
ATOM 808 N N . LYS A 1 99 ? 18.733 -5.089 -5.839 1.00 96.75 99 LYS A N 1
ATOM 809 C CA . LYS A 1 99 ? 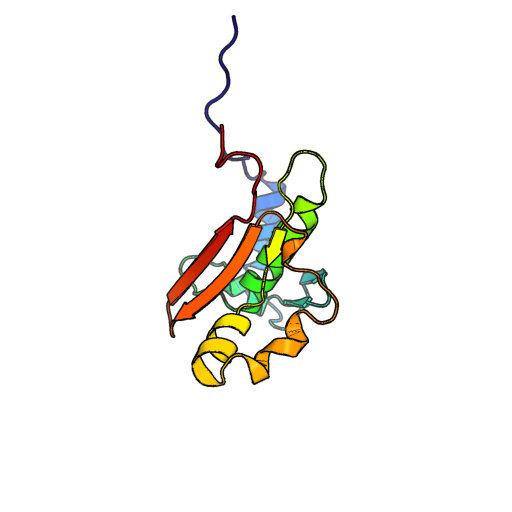18.765 -5.943 -7.049 1.00 96.75 99 LYS A CA 1
ATOM 810 C C . LYS A 1 99 ? 18.137 -7.336 -6.895 1.00 96.75 99 LYS A C 1
ATOM 812 O O . LYS A 1 99 ? 17.753 -7.956 -7.876 1.00 96.75 99 LYS A O 1
ATOM 817 N N . ARG A 1 100 ? 18.093 -7.881 -5.672 1.00 97.00 100 ARG A N 1
ATOM 818 C CA . ARG A 1 100 ? 17.515 -9.209 -5.386 1.00 97.00 100 ARG A CA 1
ATOM 819 C C . ARG A 1 100 ? 16.018 -9.170 -5.072 1.00 97.00 100 ARG A C 1
ATOM 821 O O . ARG A 1 100 ? 15.409 -10.233 -5.004 1.00 97.00 100 ARG A O 1
ATOM 828 N N . TRP A 1 101 ? 15.436 -7.991 -4.869 1.00 97.38 101 TRP A N 1
ATOM 829 C CA . TRP A 1 101 ? 14.041 -7.840 -4.446 1.00 97.38 101 TRP A CA 1
ATOM 830 C C . TRP A 1 101 ? 13.071 -8.243 -5.560 1.00 97.38 101 TRP A C 1
ATOM 832 O O . TRP A 1 101 ? 12.004 -8.775 -5.282 1.00 97.38 101 TRP A O 1
ATOM 842 N N . THR A 1 102 ? 13.499 -8.120 -6.815 1.00 96.19 102 THR A N 1
ATOM 843 C CA . THR A 1 102 ? 12.770 -8.565 -8.009 1.00 96.19 102 THR A CA 1
ATOM 844 C C . THR A 1 102 ? 13.270 -9.912 -8.544 1.00 96.19 102 THR A C 1
ATOM 846 O O . THR A 1 102 ? 12.942 -10.296 -9.656 1.00 96.19 102 THR A O 1
ATOM 849 N N . LYS A 1 103 ? 14.038 -10.705 -7.773 1.00 95.38 103 LYS A N 1
ATOM 850 C CA . LYS A 1 103 ? 14.641 -11.969 -8.266 1.00 95.38 103 LYS A CA 1
ATOM 851 C C . LYS A 1 103 ? 13.624 -12.961 -8.860 1.00 95.38 103 LYS A C 1
ATOM 853 O O . LYS A 1 103 ? 14.001 -13.799 -9.673 1.00 95.38 103 LYS A O 1
ATOM 858 N N . LYS A 1 104 ? 12.373 -12.925 -8.400 1.00 93.75 104 LYS A N 1
ATOM 859 C CA . LYS A 1 104 ? 11.299 -13.844 -8.814 1.00 93.75 104 LYS A CA 1
ATOM 860 C C . LYS A 1 104 ? 10.214 -13.167 -9.658 1.00 93.75 104 LYS A C 1
ATOM 862 O O . LYS A 1 104 ? 9.166 -13.767 -9.858 1.00 93.75 104 LYS A O 1
ATOM 867 N N . VAL A 1 105 ? 10.430 -11.923 -10.079 1.00 93.44 105 VAL A N 1
ATOM 868 C CA . VAL A 1 105 ? 9.428 -11.117 -10.778 1.00 93.44 105 VAL A CA 1
ATOM 869 C C . VAL A 1 105 ? 10.099 -10.408 -11.943 1.00 93.44 105 VAL A C 1
ATOM 871 O O . VAL A 1 105 ? 11.057 -9.665 -11.743 1.00 93.44 105 VAL A O 1
ATOM 874 N N . ASP A 1 106 ? 9.577 -10.609 -13.147 1.00 95.12 106 ASP A N 1
ATOM 875 C CA . ASP A 1 106 ? 9.951 -9.791 -14.294 1.00 95.12 106 ASP A CA 1
ATOM 876 C C . ASP A 1 106 ? 9.116 -8.505 -14.301 1.00 95.12 106 ASP A C 1
ATOM 878 O O . ASP A 1 106 ? 7.953 -8.500 -14.700 1.00 95.12 106 ASP A O 1
ATOM 882 N N . ILE A 1 107 ? 9.707 -7.409 -13.829 1.00 95.06 107 ILE A N 1
ATOM 883 C CA . ILE A 1 107 ? 9.028 -6.110 -13.725 1.00 95.06 107 ILE A CA 1
ATOM 884 C C . ILE A 1 107 ? 8.747 -5.454 -15.083 1.00 95.06 107 ILE A C 1
ATOM 886 O O . ILE A 1 107 ? 7.999 -4.487 -15.123 1.00 95.06 107 ILE A O 1
ATOM 890 N N . PHE A 1 108 ? 9.326 -5.947 -16.180 1.00 94.56 108 PHE A N 1
ATOM 891 C CA . PHE A 1 108 ? 9.040 -5.434 -17.524 1.00 94.56 108 PHE A CA 1
ATOM 892 C C . PHE A 1 108 ? 7.866 -6.156 -18.189 1.00 94.56 108 PHE A C 1
ATOM 894 O O . PHE A 1 108 ? 7.379 -5.711 -19.222 1.00 94.56 108 PHE A O 1
ATOM 901 N N . SER A 1 109 ? 7.401 -7.253 -17.587 1.00 94.00 109 SER A N 1
ATOM 902 C CA . SER A 1 109 ? 6.233 -8.014 -18.043 1.00 94.00 109 SER A CA 1
ATOM 903 C C . SER A 1 109 ? 4.901 -7.488 -17.497 1.00 94.00 109 SER A C 1
ATOM 905 O O . SER A 1 109 ? 3.863 -8.100 -17.740 1.00 94.00 109 SER A O 1
ATOM 907 N N . VAL A 1 110 ? 4.929 -6.387 -16.737 1.00 94.56 110 VAL A N 1
ATOM 908 C CA . VAL A 1 110 ? 3.732 -5.732 -16.204 1.00 94.56 110 VAL A CA 1
ATOM 909 C C . VAL A 1 110 ? 3.541 -4.356 -16.817 1.00 94.56 110 VAL A C 1
ATOM 911 O O . VAL A 1 110 ? 4.484 -3.721 -17.282 1.00 94.56 110 VAL A O 1
ATOM 914 N N . ASP A 1 111 ? 2.315 -3.871 -16.745 1.00 95.31 111 ASP A N 1
ATOM 915 C CA . ASP A 1 111 ? 1.916 -2.618 -17.361 1.00 95.31 111 ASP A CA 1
ATOM 916 C C . ASP A 1 111 ? 2.227 -1.401 -16.486 1.00 95.31 111 ASP A C 1
ATOM 918 O O . ASP A 1 111 ? 2.549 -0.322 -16.991 1.00 95.31 111 ASP A O 1
ATOM 922 N N . ILE A 1 112 ? 2.120 -1.562 -15.163 1.00 97.06 112 ILE A N 1
ATOM 923 C CA . ILE A 1 112 ? 2.302 -0.487 -14.187 1.00 97.06 112 ILE A CA 1
ATOM 924 C C . ILE A 1 112 ? 3.198 -0.947 -13.035 1.00 97.06 112 ILE A C 1
ATOM 926 O O . ILE A 1 112 ? 2.947 -1.970 -12.394 1.00 97.06 112 ILE A O 1
ATOM 930 N N . LEU A 1 113 ? 4.198 -0.124 -12.708 1.00 98.00 113 LEU A N 1
ATOM 931 C CA . LEU A 1 113 ? 4.964 -0.217 -11.469 1.00 98.00 113 LEU A CA 1
ATOM 932 C C . LEU A 1 113 ? 4.508 0.854 -10.481 1.00 98.00 113 LEU A C 1
ATOM 934 O O . LEU A 1 113 ? 4.593 2.050 -10.769 1.00 98.00 113 LEU A O 1
ATOM 938 N N . LEU A 1 114 ? 4.079 0.423 -9.298 1.00 98.56 114 LEU A N 1
ATOM 939 C CA . LEU A 1 114 ? 3.755 1.297 -8.174 1.00 98.56 114 LEU A CA 1
ATOM 940 C C . LEU A 1 114 ? 4.924 1.319 -7.187 1.00 98.56 114 LEU A C 1
ATOM 942 O O . LEU A 1 114 ? 5.368 0.275 -6.706 1.00 98.56 114 LEU A O 1
ATOM 946 N N . VAL A 1 115 ? 5.418 2.513 -6.865 1.00 98.50 115 VAL A N 1
ATOM 947 C CA . VAL A 1 115 ? 6.511 2.713 -5.907 1.00 98.50 115 VAL A CA 1
ATOM 948 C C . VAL A 1 115 ? 6.046 3.673 -4.813 1.00 98.50 115 VAL A C 1
ATOM 950 O O . VAL A 1 115 ? 6.100 4.891 -5.008 1.00 98.50 115 VAL A O 1
ATOM 953 N N . PRO A 1 116 ? 5.582 3.163 -3.659 1.00 98.31 116 PRO A N 1
ATOM 954 C CA . PRO A 1 116 ? 5.312 3.992 -2.493 1.00 98.31 116 PRO A CA 1
ATOM 955 C C . PRO A 1 116 ? 6.615 4.621 -1.988 1.00 98.31 116 PRO A C 1
ATOM 957 O O . PRO A 1 116 ? 7.638 3.946 -1.850 1.00 98.31 116 PRO A O 1
ATOM 960 N N . ILE A 1 117 ? 6.586 5.920 -1.709 1.00 97.88 117 ILE A N 1
ATOM 961 C CA . ILE A 1 117 ? 7.742 6.700 -1.275 1.00 97.88 117 ILE A CA 1
ATOM 962 C C . ILE A 1 117 ? 7.449 7.277 0.106 1.00 97.88 117 ILE A C 1
ATOM 964 O O . ILE A 1 117 ? 6.538 8.087 0.269 1.00 97.88 117 ILE A O 1
ATOM 968 N N . HIS A 1 118 ? 8.272 6.898 1.083 1.00 95.75 118 HIS A N 1
ATOM 969 C CA . HIS A 1 118 ? 8.221 7.448 2.432 1.00 95.75 118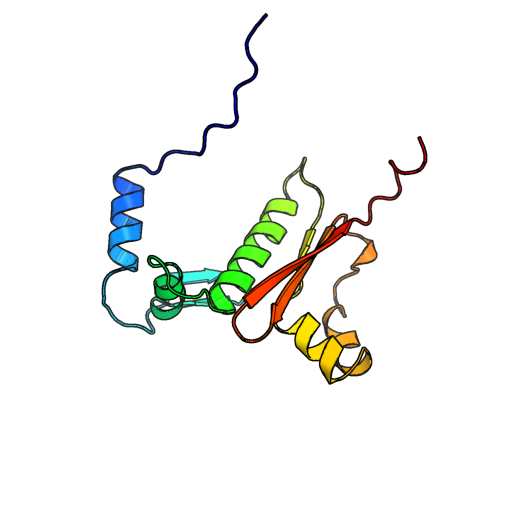 HIS A CA 1
ATOM 970 C C . HIS A 1 118 ? 9.257 8.571 2.600 1.00 95.75 118 HIS A C 1
ATOM 972 O O . HIS A 1 118 ? 10.465 8.322 2.561 1.00 95.75 118 HIS A O 1
ATOM 978 N N . LEU A 1 119 ? 8.803 9.811 2.795 1.00 93.31 119 LEU A N 1
ATOM 979 C CA . LEU A 1 119 ? 9.643 10.997 3.010 1.00 93.31 119 LEU A CA 1
ATOM 980 C C . LEU A 1 119 ? 9.506 11.506 4.449 1.00 93.31 119 LEU A C 1
ATOM 982 O O . LEU A 1 119 ? 8.956 12.577 4.701 1.00 93.31 119 LEU A O 1
ATOM 986 N N . GLY A 1 120 ? 10.009 10.722 5.403 1.00 91.06 120 GLY A N 1
ATOM 987 C CA . GLY A 1 120 ? 10.001 11.051 6.829 1.00 91.06 120 GLY A CA 1
ATOM 988 C C . GLY A 1 120 ? 8.612 10.947 7.450 1.00 91.06 120 GLY A C 1
ATOM 989 O O . GLY A 1 120 ? 8.340 9.998 8.167 1.00 91.06 120 GLY A O 1
ATOM 990 N N . VAL A 1 121 ? 7.759 11.932 7.178 1.00 91.31 121 VAL A N 1
ATOM 991 C CA . VAL A 1 121 ? 6.381 12.018 7.689 1.00 91.31 121 VAL A CA 1
ATOM 992 C C . VAL A 1 121 ? 5.329 12.072 6.581 1.00 91.31 121 VAL A C 1
ATOM 994 O O . VAL A 1 121 ? 4.132 12.142 6.845 1.00 91.31 121 VAL A O 1
ATOM 997 N N . HIS A 1 122 ? 5.778 12.101 5.328 1.00 94.56 122 HIS A N 1
ATOM 998 C CA . HIS A 1 122 ? 4.926 12.277 4.164 1.00 94.56 122 HIS A CA 1
ATOM 999 C C . HIS A 1 122 ? 4.990 11.050 3.256 1.00 94.56 122 HIS A C 1
ATOM 1001 O O . HIS A 1 122 ? 6.062 10.477 3.042 1.00 94.56 122 HIS A O 1
ATOM 1007 N N . TRP A 1 123 ? 3.839 10.683 2.700 1.00 97.50 123 TRP A N 1
ATOM 1008 C CA . TRP A 1 123 ? 3.698 9.602 1.734 1.00 97.50 123 TRP A CA 1
ATOM 1009 C C . TRP A 1 123 ? 3.494 10.171 0.333 1.00 97.50 123 TRP A C 1
ATOM 1011 O O . TRP A 1 123 ? 2.611 10.997 0.113 1.00 97.50 123 TRP A O 1
ATOM 1021 N N . CYS A 1 124 ? 4.283 9.685 -0.621 1.00 97.69 124 CYS A N 1
ATOM 1022 C CA . CYS A 1 124 ? 4.082 9.920 -2.048 1.00 97.69 124 CYS A CA 1
ATOM 1023 C C . CYS A 1 124 ? 3.978 8.582 -2.789 1.00 97.69 124 CYS A C 1
ATOM 1025 O O . CYS A 1 124 ? 4.363 7.533 -2.270 1.00 97.69 124 CYS A O 1
ATOM 1027 N N . LEU A 1 125 ? 3.512 8.623 -4.034 1.00 98.44 125 LEU A N 1
ATOM 1028 C CA . LEU A 1 125 ? 3.496 7.473 -4.930 1.00 98.44 125 LEU A CA 1
ATOM 1029 C C . LEU A 1 125 ? 4.141 7.870 -6.257 1.00 98.44 125 LEU A C 1
ATOM 1031 O O . LEU A 1 125 ? 3.692 8.814 -6.901 1.00 98.44 125 LEU A O 1
ATOM 1035 N N . ALA A 1 126 ? 5.184 7.149 -6.662 1.00 98.12 126 ALA A N 1
ATOM 1036 C CA . ALA A 1 126 ? 5.682 7.204 -8.029 1.00 98.12 126 ALA A CA 1
ATOM 1037 C C . ALA A 1 126 ? 5.064 6.062 -8.840 1.00 98.12 126 ALA A C 1
ATOM 1039 O O . ALA A 1 126 ? 4.922 4.940 -8.348 1.00 98.12 126 ALA A O 1
ATOM 1040 N N . VAL A 1 127 ? 4.706 6.362 -10.087 1.00 98.00 127 VAL A N 1
ATOM 1041 C CA . VAL A 1 127 ? 4.069 5.420 -11.009 1.00 98.00 127 VAL A CA 1
ATOM 1042 C C . VAL A 1 127 ? 4.890 5.373 -12.289 1.00 98.00 127 VAL A C 1
ATOM 1044 O O . VAL A 1 127 ? 5.165 6.412 -12.886 1.00 98.00 127 VAL A O 1
ATOM 1047 N N . SER A 1 128 ? 5.286 4.173 -12.709 1.00 96.38 128 SER A N 1
ATOM 1048 C CA . SER A 1 128 ? 5.891 3.942 -14.023 1.00 96.38 128 SER A CA 1
ATOM 1049 C C . SER A 1 128 ? 4.914 3.149 -14.877 1.00 96.38 128 SER A C 1
ATOM 1051 O O . SER A 1 128 ? 4.484 2.074 -14.471 1.00 96.38 128 SER A O 1
ATOM 1053 N N . ILE A 1 129 ? 4.543 3.699 -16.031 1.00 94.75 129 ILE A N 1
ATOM 1054 C CA . ILE A 1 129 ? 3.652 3.061 -17.003 1.00 94.75 129 ILE A CA 1
ATOM 1055 C C . ILE A 1 129 ? 4.534 2.524 -18.131 1.00 94.75 129 ILE A C 1
ATOM 1057 O O . ILE A 1 129 ? 5.290 3.289 -18.728 1.00 94.75 129 ILE A O 1
ATOM 1061 N N . LEU A 1 130 ? 4.464 1.219 -18.388 1.00 87.94 130 LEU A N 1
ATOM 1062 C CA . LEU A 1 130 ? 5.372 0.496 -19.286 1.00 87.94 130 LEU A CA 1
ATOM 1063 C C . LEU A 1 130 ? 4.734 0.095 -20.628 1.00 87.94 130 LEU A C 1
ATOM 1065 O O . LEU A 1 130 ? 5.423 -0.464 -21.480 1.00 87.94 130 LEU A O 1
ATOM 1069 N N . TYR A 1 131 ? 3.451 0.401 -20.851 1.00 71.38 131 TYR A N 1
ATOM 1070 C CA . TYR A 1 131 ? 2.759 0.099 -22.109 1.00 71.38 131 TYR A CA 1
ATOM 1071 C C . TYR A 1 131 ? 3.468 0.698 -23.338 1.00 71.38 131 TYR A C 1
ATOM 1073 O O . TYR A 1 131 ? 3.503 1.915 -23.522 1.00 71.38 131 TYR A O 1
ATOM 1081 N N . TYR A 1 132 ? 3.961 -0.174 -24.223 1.00 54.28 132 TYR A N 1
ATOM 1082 C CA . TYR A 1 132 ? 4.597 0.193 -25.497 1.00 54.28 132 TYR A CA 1
ATOM 1083 C C . TYR A 1 132 ? 3.605 0.383 -26.666 1.00 54.28 132 TYR A C 1
ATOM 1085 O O . TYR A 1 132 ? 3.954 1.020 -27.655 1.00 54.28 132 TYR A O 1
ATOM 1093 N N . GLU A 1 133 ? 2.367 -0.122 -26.589 1.00 52.69 133 GLU A N 1
ATOM 1094 C CA . GLU A 1 133 ? 1.486 -0.237 -27.773 1.00 52.69 133 GLU A CA 1
ATOM 1095 C C . GLU A 1 133 ? 0.626 0.998 -28.126 1.00 52.69 133 GLU A C 1
ATOM 1097 O O . GLU A 1 133 ? -0.018 0.999 -29.173 1.00 52.69 133 GLU A O 1
ATOM 1102 N N . TYR A 1 134 ? 0.645 2.078 -27.332 1.00 48.91 134 TYR A N 1
ATOM 1103 C CA . TYR A 1 134 ? -0.136 3.306 -27.611 1.00 48.91 134 TYR A CA 1
ATOM 1104 C C . TYR A 1 134 ? 0.690 4.589 -27.788 1.00 48.91 134 TYR A C 1
ATOM 1106 O O . TYR A 1 134 ? 0.135 5.619 -28.146 1.00 48.91 134 TYR A O 1
ATOM 1114 N N . MET A 1 135 ? 2.013 4.549 -27.607 1.00 47.16 135 MET A N 1
ATOM 1115 C CA . MET A 1 135 ? 2.882 5.721 -27.830 1.00 47.16 135 MET A CA 1
ATOM 1116 C C . MET A 1 135 ? 3.329 5.887 -29.300 1.00 47.16 135 MET A C 1
ATOM 1118 O O . MET A 1 135 ? 4.111 6.7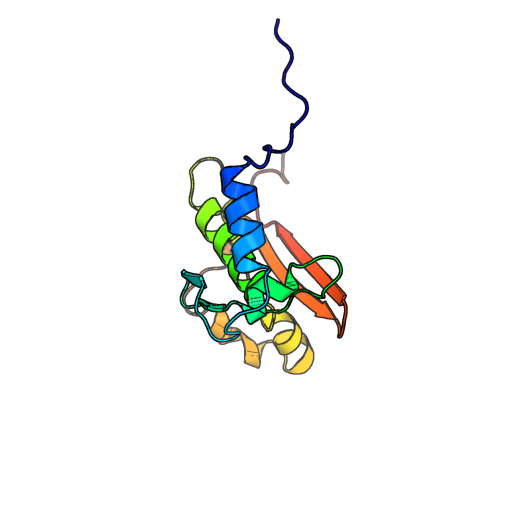83 -29.607 1.00 47.16 135 MET A O 1
ATOM 1122 N N . CYS A 1 136 ? 2.865 5.029 -30.218 1.00 42.31 136 CYS A N 1
ATOM 1123 C CA . CYS A 1 136 ? 3.196 5.066 -31.654 1.00 42.31 136 CYS A CA 1
ATOM 1124 C C . CYS A 1 136 ? 1.970 4.922 -32.584 1.00 42.31 136 CYS A C 1
ATOM 1126 O O . CYS A 1 136 ? 2.098 4.406 -33.695 1.00 42.31 136 CYS A O 1
ATOM 1128 N N . LYS A 1 137 ? 0.791 5.392 -32.162 1.00 37.88 137 LYS A N 1
ATOM 1129 C CA . LYS A 1 137 ? -0.326 5.686 -33.072 1.00 37.88 137 LYS A CA 1
ATOM 1130 C C . LYS A 1 137 ? -0.790 7.121 -32.903 1.00 37.88 137 LYS A C 1
ATOM 1132 O O . LYS A 1 137 ? -0.887 7.554 -31.737 1.00 37.88 137 LYS A O 1
#

pLDDT: mean 91.33, std 14.53, range [36.47, 98.62]

Sequence (137 aa):
KTVDSEDEFPGITEEMEKEIKNVLRSGNQDEVLSEAFRLTITRKDIQTLKHLNWLNDEIINFYMNMLMERSKQKGFPTVHAFNTFFFTKLKTAGYPAVKRWTKKVDIFSVDILLVPIHLGVHWCLAVSILYYEYMCK

Secondary structure (DSSP, 8-state):
---PPP-PPPPPPHHHHHHHHHHTSS--TT-EEEEETTEEEEHHHHHTTSTTPPPPHHHHHHHHHHHHHHTTSTTSPPEEE--TTHHHHHHHH-HHHHTTTTTT--TTSSSEEEEEEEETTEEEEEEEE---SSTT-

Foldseek 3Di:
DDDDDDDDDDDQDPVNVVVLVVLLDDDPQQDFPDADPNATQGSVQSVCVPDPRHHDQSVVQVVLVVVQVVCPDPPHFHEDEDGACQVVCCVPPNDVRCVCVCVPPDPLPTQKYWYWYDDPRDIDIDMDGNDPPPVPD